Protein AF-A0A3A0D5D1-F1 (afdb_monomer_lite)

Structure (mmCIF, N/CA/C/O backbone):
data_AF-A0A3A0D5D1-F1
#
_entry.id   AF-A0A3A0D5D1-F1
#
loop_
_atom_site.group_PDB
_atom_site.id
_atom_site.type_symbol
_atom_site.label_atom_id
_atom_site.label_alt_id
_atom_site.label_comp_id
_atom_site.label_asym_id
_atom_site.label_entity_id
_atom_site.label_seq_id
_atom_site.pdbx_PDB_ins_code
_atom_site.Cartn_x
_atom_site.Cartn_y
_atom_site.Cartn_z
_atom_site.occupancy
_atom_site.B_iso_or_equiv
_atom_site.auth_seq_id
_atom_site.auth_comp_id
_atom_site.auth_asym_id
_atom_site.auth_atom_id
_atom_site.pdbx_PDB_model_num
ATOM 1 N N . MET A 1 1 ? -32.807 -71.025 58.207 1.00 35.06 1 MET A N 1
ATOM 2 C CA . MET A 1 1 ? -32.042 -72.296 58.115 1.00 35.06 1 MET A CA 1
ATOM 3 C C . MET A 1 1 ? -31.018 -72.119 57.003 1.00 35.06 1 MET A C 1
ATOM 5 O O . MET A 1 1 ? -31.406 -71.602 55.977 1.00 35.06 1 MET A O 1
ATOM 9 N N . CYS A 1 2 ? -29.731 -72.430 57.099 1.00 34.12 2 CYS A N 1
ATOM 10 C CA . CYS A 1 2 ? -28.976 -73.238 58.042 1.00 34.12 2 CYS A CA 1
ATOM 11 C C . CYS A 1 2 ? -27.513 -72.747 58.019 1.00 34.12 2 CYS A C 1
ATOM 13 O O . CYS A 1 2 ? -26.988 -72.375 56.976 1.00 34.12 2 CYS A O 1
ATOM 15 N N . ASN A 1 3 ? -26.901 -72.745 59.196 1.00 42.12 3 ASN A N 1
ATOM 16 C CA . ASN A 1 3 ? -25.499 -72.467 59.485 1.00 42.12 3 ASN A CA 1
ATOM 17 C C . ASN A 1 3 ? -24.625 -73.702 59.179 1.00 42.12 3 ASN A C 1
ATOM 19 O O . ASN A 1 3 ? -25.079 -74.820 59.421 1.00 42.12 3 ASN A O 1
ATOM 23 N N . ARG A 1 4 ? -23.371 -73.507 58.748 1.00 41.94 4 ARG A N 1
ATOM 24 C CA . ARG A 1 4 ? -22.196 -74.383 59.000 1.00 41.94 4 ARG A CA 1
ATOM 25 C C . ARG A 1 4 ? -20.973 -73.728 58.336 1.00 41.94 4 ARG A C 1
ATOM 27 O O . ARG A 1 4 ? -21.008 -73.488 57.140 1.00 41.94 4 ARG A O 1
ATOM 34 N N . ARG A 1 5 ? -20.003 -73.158 59.063 1.00 40.53 5 ARG A N 1
ATOM 35 C CA . ARG A 1 5 ? -18.904 -73.738 59.875 1.00 40.53 5 ARG A CA 1
ATOM 36 C C . ARG A 1 5 ? -17.971 -74.707 59.138 1.00 40.53 5 ARG A C 1
ATOM 38 O O . ARG A 1 5 ? -18.432 -75.681 58.558 1.00 40.53 5 ARG A O 1
ATOM 45 N N . ALA A 1 6 ? -16.686 -74.483 59.442 1.00 41.81 6 ALA A N 1
ATOM 46 C CA . ALA A 1 6 ? -15.499 -75.324 59.264 1.00 41.81 6 ALA A CA 1
ATOM 47 C C . ALA A 1 6 ? -14.981 -75.391 57.822 1.00 41.81 6 ALA A C 1
ATOM 49 O O . ALA A 1 6 ? -15.751 -75.485 56.885 1.00 41.81 6 ALA A O 1
ATOM 50 N N . GLY A 1 7 ? -13.686 -75.339 57.550 1.00 33.25 7 GLY A N 1
ATOM 51 C CA . GLY A 1 7 ? -12.498 -75.474 58.38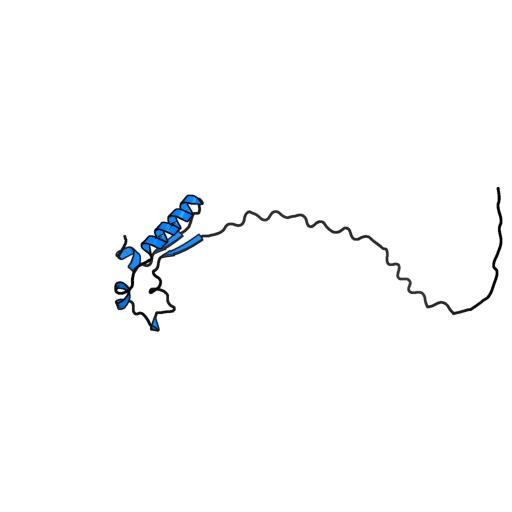4 1.00 33.25 7 GLY A CA 1
ATOM 52 C C . GLY A 1 7 ? -11.384 -75.899 57.425 1.00 33.25 7 GLY A C 1
ATOM 53 O O . GLY A 1 7 ? -11.642 -76.651 56.492 1.00 33.25 7 GLY A O 1
ATOM 54 N N . GLY A 1 8 ? -10.171 -75.390 57.599 1.00 37.22 8 GLY A N 1
ATOM 55 C CA . GLY A 1 8 ? -9.065 -75.702 56.697 1.00 37.22 8 GLY A CA 1
ATOM 56 C C . GLY A 1 8 ? -7.757 -75.225 57.290 1.00 37.22 8 GLY A C 1
ATOM 57 O O . GLY A 1 8 ? -7.289 -74.137 56.984 1.00 37.22 8 GLY A O 1
ATOM 58 N N . MET A 1 9 ? -7.243 -76.024 58.217 1.00 36.59 9 MET A N 1
ATOM 59 C CA . MET A 1 9 ? -5.972 -75.846 58.902 1.00 36.59 9 MET A CA 1
ATOM 60 C C . MET A 1 9 ? -4.824 -76.416 58.051 1.00 36.59 9 MET A C 1
ATOM 62 O O . MET A 1 9 ? -4.970 -77.506 57.509 1.00 36.59 9 MET A O 1
ATOM 66 N N . ALA A 1 10 ? -3.684 -75.708 58.085 1.00 40.97 10 ALA A N 1
ATOM 67 C CA . ALA A 1 10 ? -2.305 -76.132 57.786 1.00 40.97 10 ALA A CA 1
ATOM 68 C C . ALA A 1 10 ? -1.954 -76.366 56.294 1.00 40.97 10 ALA A C 1
ATOM 70 O O . ALA A 1 10 ? -2.703 -76.978 55.551 1.00 40.97 10 ALA A O 1
ATOM 71 N N . LEU A 1 11 ? -0.820 -75.884 55.771 1.00 46.69 11 LEU A N 1
ATOM 72 C CA . LEU A 1 11 ? 0.542 -76.220 56.204 1.00 46.69 11 LEU A CA 1
ATOM 73 C C . LEU A 1 11 ? 1.581 -75.106 55.911 1.00 46.69 11 LEU A C 1
ATOM 75 O O . LEU A 1 11 ? 1.326 -74.214 55.102 1.00 46.69 11 LEU A O 1
ATOM 79 N N . PRO A 1 12 ? 2.751 -75.154 56.580 1.00 38.16 12 PRO A N 1
ATOM 80 C CA . PRO A 1 12 ? 3.696 -74.054 56.691 1.00 38.16 12 PRO A CA 1
ATOM 81 C C . PRO A 1 12 ? 4.718 -74.057 55.549 1.00 38.16 12 PRO A C 1
ATOM 83 O O . PRO A 1 12 ? 5.460 -75.015 55.356 1.00 38.16 12 PRO A O 1
ATOM 86 N N . GLY A 1 13 ? 4.799 -72.941 54.832 1.00 41.62 13 GLY A N 1
ATOM 87 C CA . GLY A 1 13 ? 5.926 -72.598 53.972 1.00 41.62 13 GLY A CA 1
ATOM 88 C C . GLY A 1 13 ? 6.526 -71.296 54.477 1.00 41.62 13 GLY A C 1
ATOM 89 O O . GLY A 1 13 ? 6.071 -70.219 54.106 1.00 41.62 13 GLY A O 1
ATOM 90 N N . ALA A 1 14 ? 7.497 -71.393 55.382 1.00 46.09 14 ALA A N 1
ATOM 91 C CA . ALA A 1 14 ? 8.236 -70.243 55.876 1.00 46.09 14 ALA A CA 1
ATOM 92 C C . ALA A 1 14 ? 9.131 -69.687 54.755 1.00 46.09 14 ALA A C 1
ATOM 94 O O . ALA A 1 14 ? 10.186 -70.244 54.465 1.00 46.09 14 ALA A O 1
ATOM 95 N N . PHE A 1 15 ? 8.715 -68.577 54.145 1.00 46.78 15 PHE A N 1
ATOM 96 C CA . PHE A 1 15 ? 9.632 -67.638 53.504 1.00 46.78 15 PHE A CA 1
ATOM 97 C C . PHE A 1 15 ? 9.914 -66.503 54.499 1.00 46.78 15 PHE A C 1
ATOM 99 O O . PHE A 1 15 ? 8.966 -65.974 55.086 1.00 46.78 15 PHE A O 1
ATOM 106 N N . PRO A 1 16 ? 11.183 -66.128 54.736 1.00 56.34 16 PRO A N 1
ATOM 107 C CA . PRO A 1 16 ? 11.500 -65.015 55.620 1.00 56.34 16 PRO A CA 1
ATOM 108 C C . PRO A 1 16 ? 10.917 -63.705 55.054 1.00 56.34 16 PRO A C 1
ATOM 110 O O . PRO A 1 16 ? 10.948 -63.503 53.836 1.00 56.34 16 PRO A O 1
ATOM 113 N N . PRO A 1 17 ? 10.385 -62.810 55.908 1.00 52.22 17 PRO A N 1
ATOM 114 C CA . PRO A 1 17 ? 9.779 -61.565 55.458 1.00 52.22 17 PRO A CA 1
ATOM 115 C C . PRO A 1 17 ? 10.824 -60.665 54.792 1.00 52.22 17 PRO A C 1
ATOM 117 O O . PRO A 1 17 ? 11.917 -60.443 55.322 1.00 52.22 17 PRO A O 1
ATOM 120 N N . ALA A 1 18 ? 10.470 -60.135 53.620 1.00 52.16 18 ALA A N 1
ATOM 121 C CA . ALA A 1 18 ? 11.217 -59.070 52.971 1.00 52.16 18 ALA A CA 1
ATOM 122 C C . ALA A 1 18 ? 11.336 -57.879 53.936 1.00 52.16 18 ALA A C 1
ATOM 124 O O . ALA A 1 18 ? 10.356 -57.488 54.573 1.00 52.16 18 ALA A O 1
ATOM 125 N N . ARG A 1 19 ? 12.555 -57.340 54.065 1.00 49.12 19 ARG A N 1
ATOM 126 C CA . ARG A 1 19 ? 12.868 -56.186 54.919 1.00 49.12 19 ARG A CA 1
ATOM 127 C C . ARG A 1 19 ? 11.856 -55.066 54.694 1.00 49.12 19 ARG A C 1
ATOM 129 O O . ARG A 1 19 ? 11.600 -54.688 53.552 1.00 49.12 19 ARG A O 1
ATOM 136 N N . GLY A 1 20 ? 11.335 -54.548 55.805 1.00 38.97 20 GLY A N 1
ATOM 137 C CA . GLY A 1 20 ? 10.419 -53.419 55.842 1.00 38.97 20 GLY A CA 1
ATOM 138 C C . GLY A 1 20 ? 10.980 -52.231 55.074 1.00 38.97 20 GLY A C 1
ATOM 139 O O . GLY A 1 20 ? 12.043 -51.702 55.396 1.00 38.97 20 GLY A O 1
ATOM 140 N N . PHE A 1 21 ? 10.249 -51.837 54.040 1.00 43.81 21 PHE A N 1
ATOM 141 C CA . PHE A 1 21 ? 10.294 -50.489 53.515 1.00 43.81 21 PHE A CA 1
ATOM 142 C C . PHE A 1 21 ? 9.097 -49.785 54.155 1.00 43.81 21 PHE A C 1
ATOM 144 O O . PHE A 1 21 ? 7.962 -49.985 53.722 1.00 43.81 21 PHE A O 1
ATOM 151 N N . ASP A 1 22 ? 9.340 -49.015 55.218 1.00 51.00 22 ASP A N 1
ATOM 152 C CA . ASP A 1 22 ? 8.348 -48.147 55.868 1.00 51.00 22 ASP A CA 1
ATOM 153 C C . ASP A 1 22 ? 8.045 -46.951 54.949 1.00 51.00 22 ASP A C 1
ATOM 155 O O . ASP A 1 22 ? 8.366 -45.797 55.217 1.00 51.00 22 ASP A O 1
ATOM 159 N N . GLY A 1 23 ? 7.478 -47.254 53.783 1.00 41.72 23 GLY A N 1
ATOM 160 C CA . GLY A 1 23 ? 7.066 -46.303 52.765 1.00 41.72 23 GLY A CA 1
ATOM 161 C C . GLY A 1 23 ? 5.557 -46.152 52.789 1.00 41.72 23 GLY A C 1
ATOM 162 O O . GLY A 1 23 ? 4.871 -46.637 51.891 1.00 41.72 23 GLY A O 1
ATOM 163 N N . GLY A 1 24 ? 5.033 -45.492 53.822 1.00 41.19 24 GLY A N 1
ATOM 164 C CA . GLY A 1 24 ? 3.643 -45.052 53.869 1.00 41.19 24 GLY A CA 1
ATOM 165 C C . GLY A 1 24 ? 3.372 -44.014 52.780 1.00 41.19 24 GLY A C 1
ATOM 166 O O . GLY A 1 24 ? 3.400 -42.815 53.042 1.00 41.19 24 GLY A O 1
ATOM 167 N N . TYR A 1 25 ? 3.099 -44.457 51.552 1.00 44.59 25 TYR A N 1
ATOM 168 C CA . TYR A 1 25 ? 2.502 -43.595 50.537 1.00 44.59 25 TYR A CA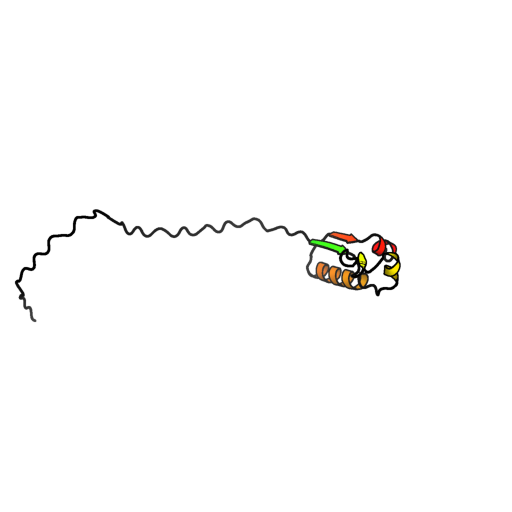 1
ATOM 169 C C . TYR A 1 25 ? 1.045 -43.358 50.920 1.00 44.59 25 TYR A C 1
ATOM 171 O O . TYR A 1 25 ? 0.141 -44.112 50.560 1.00 44.59 25 TYR A O 1
ATOM 179 N N . ALA A 1 26 ? 0.823 -42.290 51.683 1.00 52.94 26 ALA A N 1
ATOM 180 C CA . ALA A 1 26 ? -0.489 -41.693 51.819 1.00 52.94 26 ALA A CA 1
ATOM 181 C C . ALA A 1 26 ? -1.027 -41.410 50.407 1.00 52.94 26 ALA A C 1
ATOM 183 O O . ALA A 1 26 ? -0.495 -40.566 49.685 1.00 52.94 26 ALA A O 1
ATOM 184 N N . MET A 1 27 ? -2.090 -42.115 50.012 1.00 51.00 27 MET A N 1
ATOM 185 C CA . MET A 1 27 ? -2.926 -41.766 48.862 1.00 51.00 27 MET A CA 1
ATOM 186 C C . MET A 1 27 ? -3.681 -40.470 49.182 1.00 51.00 27 MET A C 1
ATOM 188 O O . MET A 1 27 ? -4.887 -40.451 49.408 1.00 51.00 27 MET A O 1
ATOM 192 N N . GLY A 1 28 ? -2.946 -39.361 49.242 1.00 47.94 28 GLY A N 1
ATOM 193 C CA . GLY A 1 28 ? -3.511 -38.029 49.185 1.00 47.94 28 GLY A CA 1
ATOM 194 C C . GLY A 1 28 ? -3.923 -37.778 47.746 1.00 47.94 28 GLY A C 1
ATOM 195 O O . GLY A 1 28 ? -3.073 -37.538 46.889 1.00 47.94 28 GLY A O 1
ATOM 196 N N . ALA A 1 29 ? -5.223 -37.851 47.461 1.00 60.41 29 ALA A N 1
ATOM 197 C CA . ALA A 1 29 ? -5.767 -37.334 46.217 1.00 60.41 29 ALA A CA 1
ATOM 198 C C . ALA A 1 29 ? -5.380 -35.851 46.121 1.00 60.41 29 ALA A C 1
ATOM 200 O O . ALA A 1 29 ? -5.964 -34.998 46.789 1.00 60.41 29 ALA A O 1
ATOM 201 N N . SER A 1 30 ? -4.343 -35.556 45.333 1.00 58.94 30 SER A N 1
ATOM 202 C CA . SER A 1 30 ? -3.917 -34.190 45.055 1.00 58.94 30 SER A CA 1
ATOM 203 C C . SER A 1 30 ? -5.126 -33.442 44.493 1.00 58.94 30 SER A C 1
ATOM 205 O O . SER A 1 30 ? -5.671 -33.871 43.465 1.00 58.94 30 SER A O 1
ATOM 207 N N . PRO A 1 31 ? -5.600 -32.359 45.136 1.00 58.84 31 PRO A N 1
ATOM 208 C CA . PRO A 1 31 ? -6.660 -31.561 44.561 1.00 58.84 31 PRO A CA 1
ATOM 209 C C . PRO A 1 31 ? -6.108 -31.034 43.245 1.00 58.84 31 PRO A C 1
ATOM 211 O O . PRO A 1 31 ? -5.154 -30.252 43.239 1.00 58.84 31 PRO A O 1
ATOM 214 N N . ARG A 1 32 ? -6.676 -31.474 42.115 1.00 67.56 32 ARG A N 1
ATOM 215 C CA . ARG A 1 32 ? -6.393 -30.841 40.828 1.00 67.56 32 ARG A CA 1
ATOM 216 C C . ARG A 1 32 ? -6.746 -29.373 41.009 1.00 67.56 32 ARG A C 1
ATOM 218 O O . ARG A 1 32 ? -7.926 -29.025 41.032 1.00 67.56 32 ARG A O 1
ATOM 225 N N . ARG A 1 33 ? -5.731 -28.520 41.186 1.00 69.12 33 ARG A N 1
ATOM 226 C CA . ARG A 1 33 ? -5.888 -27.068 41.177 1.00 69.12 33 ARG A CA 1
ATOM 227 C C . ARG A 1 33 ? -6.597 -26.751 39.871 1.00 69.12 33 ARG A C 1
ATOM 229 O O . ARG A 1 33 ? -5.989 -26.811 38.804 1.00 69.12 33 ARG A O 1
ATOM 236 N N . ARG A 1 34 ? -7.894 -26.445 39.944 1.00 69.94 34 ARG A N 1
ATOM 237 C CA . ARG A 1 34 ? -8.579 -25.758 38.857 1.00 69.94 34 ARG A CA 1
ATOM 238 C C . ARG A 1 34 ? -7.809 -24.460 38.701 1.00 69.94 34 ARG A C 1
ATOM 240 O O . ARG A 1 34 ? -7.855 -23.604 39.581 1.00 69.94 34 ARG A O 1
ATOM 247 N N . ARG A 1 35 ? -6.998 -24.377 37.646 1.00 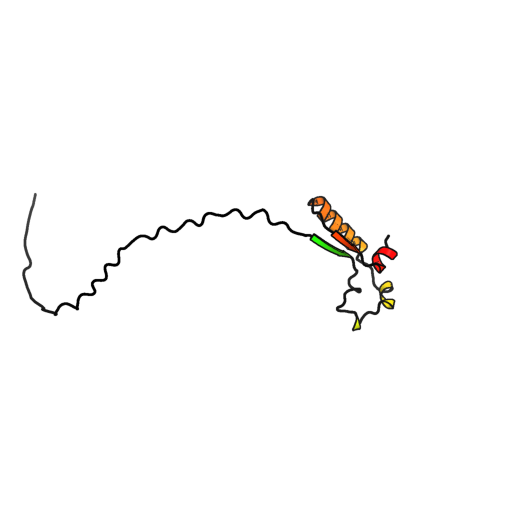70.38 35 ARG A N 1
ATOM 248 C CA . ARG A 1 35 ? -6.323 -23.141 37.273 1.00 70.38 35 ARG A CA 1
ATOM 249 C C . ARG A 1 35 ? -7.441 -22.113 37.151 1.00 70.38 35 ARG A C 1
ATOM 251 O O . ARG A 1 35 ? -8.341 -22.295 36.333 1.00 70.38 35 ARG A O 1
ATOM 258 N N . ALA A 1 36 ? -7.435 -21.108 38.021 1.00 72.69 36 ALA A N 1
ATOM 259 C CA . ALA A 1 36 ? -8.306 -19.965 37.838 1.00 72.69 36 ALA A CA 1
ATOM 260 C C . ALA A 1 36 ? -8.046 -19.456 36.416 1.00 72.69 36 ALA A C 1
ATOM 262 O O . ALA A 1 36 ? -6.892 -19.219 36.051 1.00 72.69 36 ALA A O 1
ATOM 263 N N . ILE A 1 37 ? -9.093 -19.381 35.594 1.00 74.69 37 ILE A N 1
ATOM 264 C CA . ILE A 1 37 ? -8.999 -18.731 34.292 1.00 74.69 37 ILE A CA 1
ATOM 265 C C . ILE A 1 37 ? -8.802 -17.254 34.612 1.00 74.69 37 ILE A C 1
ATOM 267 O O . ILE A 1 37 ? -9.754 -16.534 34.906 1.00 74.69 37 ILE A O 1
ATOM 271 N N . VAL A 1 38 ? -7.545 -16.820 34.637 1.00 77.12 38 VAL A N 1
ATOM 272 C CA . VAL A 1 38 ? -7.221 -15.401 34.662 1.00 77.12 38 VAL A CA 1
ATOM 273 C C . VAL A 1 38 ? -7.693 -14.868 33.318 1.00 77.12 38 VAL A C 1
ATOM 275 O O . VAL A 1 38 ? -7.166 -15.256 32.276 1.00 77.12 38 VAL A O 1
ATOM 278 N N . ARG A 1 39 ? -8.744 -14.044 33.323 1.00 78.56 39 ARG A N 1
ATOM 279 C CA . ARG A 1 39 ? -9.153 -13.325 32.117 1.00 78.56 39 ARG A CA 1
ATOM 280 C C . ARG A 1 39 ? -8.032 -12.343 31.803 1.00 78.56 39 ARG A C 1
ATOM 282 O O . ARG A 1 39 ? -7.901 -11.334 32.491 1.00 78.56 39 ARG A O 1
ATOM 289 N N . SER A 1 40 ? -7.207 -12.663 30.809 1.00 82.31 40 SER A N 1
ATOM 290 C CA . SER A 1 40 ? -6.274 -11.685 30.262 1.00 82.31 40 SER A CA 1
ATOM 291 C C . SER A 1 40 ? -7.065 -10.469 29.778 1.00 82.31 40 SER A C 1
ATOM 293 O O . SER A 1 40 ? -8.199 -10.633 29.304 1.00 82.31 40 SER A O 1
ATOM 295 N N . PRO A 1 41 ? -6.503 -9.255 29.903 1.00 85.31 41 PRO A N 1
ATOM 296 C CA . PRO A 1 41 ? -7.108 -8.087 29.287 1.00 85.31 41 PRO A CA 1
ATOM 297 C C . PRO A 1 41 ? -7.334 -8.361 27.791 1.00 85.31 41 PRO A C 1
ATOM 299 O O . PRO A 1 41 ? -6.594 -9.153 27.196 1.00 85.31 41 PRO A O 1
ATOM 302 N N . PRO A 1 42 ? -8.370 -7.760 27.184 1.00 86.81 42 PRO A N 1
ATOM 303 C CA . PRO A 1 42 ? -8.625 -7.932 25.762 1.00 86.81 42 PRO A CA 1
ATOM 304 C C . PRO A 1 42 ? -7.361 -7.583 24.969 1.00 86.81 42 PRO A C 1
ATOM 306 O O . PRO A 1 42 ? -6.780 -6.514 25.156 1.00 86.81 42 PRO A O 1
ATOM 309 N N . MET A 1 43 ? -6.920 -8.510 24.116 1.00 87.56 43 MET A N 1
ATOM 310 C CA . MET A 1 43 ? -5.755 -8.302 23.260 1.00 87.56 43 MET A CA 1
ATOM 311 C C . MET A 1 43 ? -6.045 -7.164 22.283 1.00 87.56 43 MET A C 1
ATOM 313 O O . MET A 1 43 ? -7.016 -7.223 21.527 1.00 87.56 43 MET A O 1
ATOM 317 N N . ILE A 1 44 ? -5.201 -6.136 22.301 1.00 91.69 44 ILE A N 1
ATOM 318 C CA . ILE A 1 44 ? -5.269 -5.031 21.347 1.00 91.69 44 ILE A CA 1
ATOM 319 C C . ILE A 1 44 ? -4.423 -5.417 20.136 1.00 91.69 44 ILE A C 1
ATOM 321 O O . ILE A 1 44 ? -3.227 -5.665 20.271 1.00 91.69 44 ILE A O 1
ATOM 325 N N . ASN A 1 45 ? -5.048 -5.454 18.961 1.00 92.69 45 ASN A N 1
ATOM 326 C CA . ASN A 1 45 ? -4.366 -5.693 17.692 1.00 92.69 45 ASN A CA 1
ATOM 327 C C . ASN A 1 45 ? -4.141 -4.362 16.965 1.00 92.69 45 ASN A C 1
ATOM 329 O O . ASN A 1 45 ? -5.010 -3.489 16.995 1.00 92.69 45 ASN A O 1
ATOM 333 N N . ALA A 1 46 ? -3.005 -4.230 16.282 1.00 95.81 46 ALA A N 1
ATOM 334 C CA . ALA A 1 46 ? -2.736 -3.138 15.353 1.00 95.81 46 ALA A CA 1
ATOM 335 C C . ALA A 1 46 ? -2.869 -3.647 13.912 1.00 95.81 46 ALA A C 1
ATOM 337 O O . ALA A 1 46 ? -2.445 -4.761 13.608 1.00 95.81 46 ALA A O 1
ATOM 338 N N . PHE A 1 47 ? -3.458 -2.832 13.038 1.00 97.38 47 PHE A N 1
ATOM 339 C CA . PHE A 1 47 ? -3.598 -3.133 11.617 1.00 97.38 47 PHE A CA 1
ATOM 340 C C . PHE A 1 47 ? -2.985 -1.997 10.801 1.00 97.38 47 PHE A C 1
ATOM 342 O O . PHE A 1 47 ? -3.403 -0.843 10.915 1.00 97.38 47 PHE A O 1
ATOM 349 N N . THR A 1 48 ? -1.974 -2.326 10.006 1.00 97.81 48 THR A N 1
ATOM 350 C CA . THR A 1 48 ? -1.274 -1.384 9.133 1.00 97.81 48 THR A CA 1
ATOM 351 C C . THR A 1 48 ? -1.129 -1.981 7.746 1.00 97.81 48 THR A C 1
ATOM 353 O O . THR A 1 48 ? -0.980 -3.196 7.613 1.00 97.81 48 THR A O 1
ATOM 356 N N . VAL A 1 49 ? -1.156 -1.130 6.727 1.00 97.44 49 VAL A N 1
ATOM 357 C CA . VAL A 1 49 ? -1.065 -1.524 5.320 1.00 97.44 49 VAL A CA 1
ATOM 358 C C . VAL A 1 49 ? -0.021 -0.651 4.641 1.00 97.44 49 VAL A C 1
ATOM 360 O O . VAL A 1 49 ? -0.081 0.570 4.779 1.00 97.44 49 VAL A O 1
ATOM 363 N N . ASP A 1 50 ? 0.909 -1.268 3.920 1.00 95.94 50 ASP A N 1
ATOM 364 C CA . ASP A 1 50 ? 1.757 -0.569 2.955 1.00 95.94 50 ASP A CA 1
ATOM 365 C C . ASP A 1 50 ? 1.067 -0.601 1.586 1.00 95.94 50 ASP A C 1
ATOM 367 O O . ASP A 1 50 ? 0.575 -1.647 1.155 1.00 95.94 50 ASP A O 1
ATOM 371 N N . VAL A 1 51 ? 0.931 0.557 0.951 1.00 96.69 51 VAL A N 1
ATOM 372 C CA . VAL A 1 51 ? 0.183 0.740 -0.293 1.00 96.69 51 VAL A CA 1
ATOM 373 C C . VAL A 1 51 ? 1.181 0.951 -1.421 1.00 96.69 51 VAL A C 1
ATOM 375 O O . VAL A 1 51 ? 1.619 2.070 -1.706 1.00 96.69 51 VAL A O 1
ATOM 378 N N . GLU A 1 52 ? 1.499 -0.166 -2.062 1.00 95.00 52 GLU A N 1
ATOM 379 C CA . GLU A 1 52 ? 2.426 -0.302 -3.179 1.00 95.00 52 GLU A CA 1
ATOM 380 C C . GLU A 1 52 ? 1.904 -1.345 -4.187 1.00 95.00 52 GLU A C 1
ATOM 382 O O . GLU A 1 52 ? 1.080 -2.207 -3.867 1.00 95.00 52 GLU A O 1
ATOM 387 N N . ASP A 1 53 ? 2.351 -1.247 -5.436 1.00 93.25 53 ASP A N 1
ATOM 388 C CA . ASP A 1 53 ? 2.070 -2.222 -6.487 1.00 93.25 53 ASP A CA 1
ATOM 389 C C . ASP A 1 53 ? 3.071 -3.389 -6.457 1.00 93.25 53 ASP A C 1
ATOM 391 O O . ASP A 1 53 ? 4.209 -3.273 -6.011 1.00 93.25 53 ASP A O 1
ATOM 395 N N . TYR A 1 54 ? 2.670 -4.531 -7.017 1.00 89.94 54 TYR A N 1
ATOM 396 C CA . TYR A 1 54 ? 3.438 -5.785 -6.965 1.00 89.94 54 TYR A CA 1
ATOM 397 C C . TYR A 1 54 ? 4.840 -5.723 -7.599 1.00 89.94 54 TYR A C 1
ATOM 399 O O . TYR A 1 54 ? 5.664 -6.591 -7.331 1.00 89.94 54 TYR A O 1
ATOM 407 N N . PHE A 1 55 ? 5.101 -4.749 -8.471 1.00 89.56 55 PHE A N 1
ATOM 408 C CA . PHE A 1 55 ? 6.400 -4.532 -9.120 1.00 89.56 55 PHE A CA 1
ATOM 409 C C . PHE A 1 55 ? 7.302 -3.556 -8.344 1.00 89.56 55 PHE A C 1
ATOM 411 O O . PHE A 1 55 ? 8.414 -3.271 -8.782 1.00 89.56 55 PHE A O 1
ATOM 418 N N . GLN A 1 56 ? 6.823 -3.020 -7.217 1.00 86.81 56 GLN A N 1
ATOM 419 C CA . GLN A 1 56 ? 7.558 -2.091 -6.352 1.00 86.81 56 GLN A CA 1
ATOM 420 C C . GLN A 1 56 ? 8.258 -2.806 -5.187 1.00 86.81 56 GLN A C 1
ATOM 422 O O . GLN A 1 56 ? 9.062 -2.185 -4.497 1.00 86.81 56 GLN A O 1
ATOM 427 N N . VAL A 1 57 ? 7.995 -4.105 -4.994 1.00 77.50 57 VAL A N 1
ATOM 428 C CA . VAL A 1 57 ? 8.561 -4.890 -3.890 1.00 77.50 57 VAL A CA 1
ATOM 429 C C . VAL A 1 57 ? 10.059 -5.138 -4.068 1.00 77.50 57 VAL A C 1
ATOM 431 O O . VAL A 1 57 ? 10.535 -5.474 -5.156 1.00 77.50 57 VAL A O 1
ATOM 434 N N . SER A 1 58 ? 10.793 -5.075 -2.956 1.00 62.16 58 SER A N 1
ATOM 435 C CA . SER A 1 58 ? 12.258 -5.169 -2.933 1.00 62.16 58 SER A CA 1
ATOM 436 C C . SER A 1 58 ? 12.821 -6.463 -3.523 1.00 62.16 58 SER A C 1
ATOM 438 O O . SER A 1 58 ? 13.939 -6.500 -4.023 1.00 62.16 58 SER A O 1
ATOM 440 N N . GLY A 1 59 ? 12.027 -7.539 -3.511 1.00 63.91 59 GLY A N 1
ATOM 441 C CA . GLY A 1 59 ? 12.407 -8.838 -4.072 1.00 63.91 59 GLY A CA 1
ATOM 442 C C . GLY A 1 59 ? 12.574 -8.863 -5.597 1.00 63.91 59 GLY A C 1
ATOM 443 O O . GLY A 1 59 ? 13.063 -9.861 -6.119 1.00 63.91 59 GLY A O 1
ATOM 444 N N . PHE A 1 60 ? 12.187 -7.796 -6.305 1.00 62.75 60 PHE A N 1
ATOM 445 C CA . PHE A 1 60 ? 12.393 -7.643 -7.749 1.00 62.75 60 PHE A CA 1
ATOM 446 C C . PHE A 1 60 ? 13.306 -6.467 -8.109 1.00 62.75 60 PHE A C 1
ATOM 448 O O . PHE A 1 60 ? 13.392 -6.129 -9.285 1.00 62.75 60 PHE A O 1
ATOM 455 N N . GLU A 1 61 ? 14.006 -5.853 -7.150 1.00 65.69 61 GLU A N 1
ATOM 456 C CA . GLU A 1 61 ? 14.877 -4.693 -7.418 1.00 65.69 61 GLU A CA 1
ATOM 457 C C . GLU A 1 61 ? 15.979 -4.994 -8.449 1.00 65.69 61 GLU A C 1
ATOM 459 O O . GLU A 1 61 ? 16.318 -4.124 -9.250 1.00 65.69 61 GLU A O 1
ATOM 464 N N . ASP A 1 62 ? 16.464 -6.239 -8.506 1.00 70.94 62 ASP A N 1
ATOM 465 C CA . ASP A 1 62 ? 17.443 -6.687 -9.508 1.00 70.94 62 ASP A CA 1
ATOM 466 C C . ASP A 1 62 ? 16.836 -6.895 -10.911 1.00 70.94 62 ASP A C 1
ATOM 468 O O . ASP A 1 62 ? 17.562 -6.959 -11.905 1.00 70.94 62 ASP A O 1
ATOM 472 N N . ALA A 1 63 ? 15.509 -7.025 -11.008 1.00 74.56 63 ALA A N 1
ATOM 473 C CA . ALA A 1 63 ? 14.790 -7.373 -12.236 1.00 74.56 63 ALA A CA 1
ATOM 474 C C . ALA A 1 63 ? 13.941 -6.224 -12.806 1.00 74.56 63 ALA A C 1
ATOM 476 O O . ALA A 1 63 ? 13.684 -6.199 -14.010 1.00 74.56 63 ALA A O 1
ATOM 477 N N . ILE A 1 64 ? 13.486 -5.295 -11.960 1.00 82.12 64 ILE A N 1
ATOM 478 C CA . ILE A 1 64 ? 12.588 -4.200 -12.328 1.00 82.12 64 ILE A CA 1
ATOM 479 C C . ILE A 1 64 ? 13.138 -2.895 -11.763 1.00 82.12 64 ILE A C 1
ATOM 481 O O . ILE A 1 64 ? 13.060 -2.620 -10.565 1.00 82.12 64 ILE A O 1
ATOM 485 N N . SER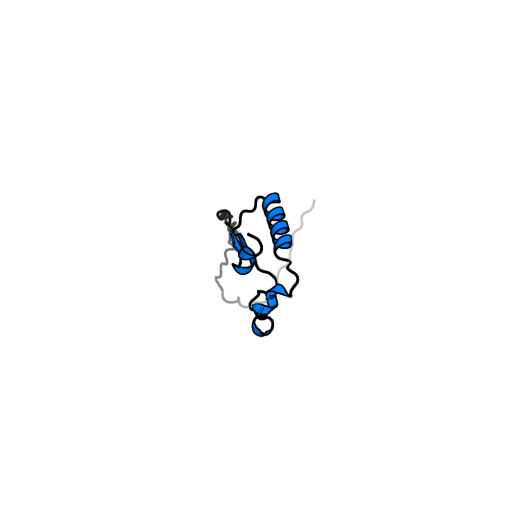 A 1 65 ? 13.647 -2.043 -12.648 1.00 86.19 65 SER A N 1
ATOM 486 C CA . SER A 1 65 ? 14.068 -0.706 -12.261 1.00 86.19 65 SER A CA 1
ATOM 487 C C . SER A 1 65 ? 12.863 0.214 -12.053 1.00 86.19 65 SER A C 1
ATOM 489 O O . SER A 1 65 ? 11.804 0.064 -12.669 1.00 86.19 65 SER A O 1
ATOM 491 N N . ARG A 1 66 ? 13.044 1.258 -11.236 1.00 87.00 66 ARG A N 1
ATOM 492 C CA . ARG A 1 66 ? 12.025 2.302 -11.024 1.00 87.00 66 ARG A CA 1
ATOM 493 C C . ARG A 1 66 ? 11.549 2.969 -12.314 1.00 87.00 66 ARG A C 1
ATOM 495 O O . ARG A 1 66 ? 10.412 3.426 -12.371 1.00 87.00 66 ARG A O 1
ATOM 502 N N . GLN A 1 67 ? 12.403 3.047 -13.339 1.00 88.25 67 GLN A N 1
ATOM 503 C CA . GLN A 1 67 ? 12.021 3.646 -14.621 1.00 88.25 67 GLN A CA 1
ATOM 504 C C . GLN A 1 67 ? 11.002 2.792 -15.382 1.00 88.25 67 GLN A C 1
ATOM 506 O O . GLN A 1 67 ? 10.243 3.344 -16.168 1.00 88.25 67 GLN A O 1
ATOM 511 N N . GLN A 1 68 ? 10.968 1.481 -15.129 1.00 89.62 68 GLN A N 1
ATOM 512 C CA . GLN A 1 68 ? 10.073 0.534 -15.797 1.00 89.62 68 GLN A CA 1
ATOM 513 C C . GLN A 1 68 ? 8.703 0.433 -15.117 1.00 89.62 68 GLN A C 1
ATOM 515 O O . GLN A 1 68 ? 7.783 -0.150 -15.674 1.00 89.62 68 GLN A O 1
ATOM 520 N N . TRP A 1 69 ? 8.529 0.995 -13.916 1.00 91.94 69 TRP A N 1
ATOM 521 C CA . TRP A 1 69 ? 7.259 0.953 -13.178 1.00 91.94 69 TRP A CA 1
ATOM 522 C C . TRP A 1 69 ? 6.025 1.400 -13.984 1.00 91.94 69 TRP A C 1
ATOM 524 O O . TRP A 1 69 ? 4.995 0.739 -13.868 1.00 91.94 69 TRP A O 1
ATOM 534 N N . PRO A 1 70 ? 6.080 2.461 -14.818 1.00 91.88 70 PRO A N 1
ATOM 535 C CA . PRO A 1 70 ? 4.935 2.867 -15.635 1.00 91.88 70 PRO A CA 1
ATOM 536 C C . PRO A 1 70 ? 4.493 1.832 -16.679 1.00 91.88 70 PRO A C 1
ATOM 538 O O . PRO A 1 70 ? 3.368 1.935 -17.165 1.00 91.88 70 PRO A O 1
ATOM 541 N N . ASP A 1 71 ? 5.348 0.864 -17.021 1.00 93.38 71 ASP A N 1
ATOM 542 C CA . ASP A 1 71 ? 5.088 -0.136 -18.063 1.00 93.38 71 ASP A CA 1
ATOM 543 C C . ASP A 1 71 ? 4.262 -1.325 -17.547 1.00 93.38 71 ASP A C 1
ATOM 545 O O . ASP A 1 71 ? 3.762 -2.140 -18.326 1.00 93.38 71 ASP A O 1
ATOM 549 N N . TYR A 1 72 ? 4.098 -1.435 -16.227 1.00 91.12 72 TYR A N 1
ATOM 550 C CA . TYR A 1 72 ? 3.341 -2.504 -15.589 1.00 91.12 72 TYR A CA 1
ATOM 551 C C . TYR A 1 72 ? 1.906 -2.072 -15.285 1.00 91.12 72 TYR A C 1
ATOM 553 O O . TYR A 1 72 ? 1.617 -0.924 -14.947 1.00 91.12 72 TYR A O 1
ATOM 561 N N . ALA A 1 73 ? 0.982 -3.028 -15.372 1.00 91.81 73 ALA A N 1
ATOM 562 C CA . ALA A 1 73 ? -0.420 -2.787 -15.061 1.00 91.81 73 ALA A CA 1
ATOM 563 C C . ALA A 1 73 ? -0.601 -2.509 -13.561 1.00 91.81 73 ALA A C 1
ATOM 565 O O . ALA A 1 73 ? -0.365 -3.389 -12.734 1.00 91.81 73 ALA A O 1
ATOM 566 N N . GLY A 1 74 ? -1.059 -1.305 -13.215 1.00 92.12 74 GLY A N 1
ATOM 567 C CA . GLY A 1 74 ? -1.373 -0.942 -11.834 1.00 92.12 74 GLY A CA 1
ATOM 568 C C . GLY A 1 74 ? -2.563 -1.736 -11.291 1.00 92.12 74 GLY A C 1
ATOM 569 O O . GLY A 1 74 ? -3.563 -1.929 -11.982 1.00 92.12 74 GLY A O 1
ATOM 570 N N . ARG A 1 75 ? -2.451 -2.201 -10.047 1.00 95.25 75 ARG A N 1
ATOM 571 C CA . ARG A 1 75 ? -3.506 -2.916 -9.304 1.00 95.25 75 ARG A CA 1
ATOM 572 C C . ARG A 1 75 ? -3.801 -2.273 -7.954 1.00 95.25 75 ARG A C 1
ATOM 574 O O . ARG A 1 75 ? -4.806 -2.607 -7.328 1.00 95.25 75 ARG A O 1
ATOM 581 N N . VAL A 1 76 ? -2.924 -1.376 -7.503 1.00 95.88 76 VAL A N 1
ATOM 582 C CA . VAL A 1 76 ? -2.976 -0.760 -6.178 1.00 95.88 76 VAL A CA 1
ATOM 583 C C . VAL A 1 76 ? -4.324 -0.097 -5.891 1.00 95.88 76 VAL A C 1
ATOM 585 O O . VAL A 1 76 ? -4.899 -0.360 -4.844 1.00 95.88 76 VAL A O 1
ATOM 588 N N . VAL A 1 77 ? -4.896 0.658 -6.836 1.00 96.31 77 VAL A N 1
ATOM 589 C CA . VAL A 1 77 ? -6.146 1.412 -6.618 1.00 96.31 77 VAL A CA 1
ATOM 590 C C . VAL A 1 77 ? -7.320 0.486 -6.291 1.00 96.31 77 VAL A C 1
ATOM 592 O O . VAL A 1 77 ? -7.909 0.597 -5.216 1.00 96.31 77 VAL A O 1
ATOM 595 N N . ASP A 1 78 ? -7.628 -0.463 -7.177 1.00 97.50 78 ASP A N 1
ATOM 596 C CA . ASP A 1 78 ? -8.768 -1.371 -7.001 1.00 97.50 78 ASP A CA 1
ATOM 597 C C . ASP A 1 78 ? -8.615 -2.242 -5.746 1.00 97.50 78 ASP A C 1
ATOM 599 O O . ASP A 1 78 ? -9.574 -2.470 -5.003 1.00 97.50 78 ASP A O 1
ATOM 603 N N . ASN A 1 79 ? -7.391 -2.701 -5.471 1.00 97.25 79 ASN A N 1
ATOM 604 C CA . ASN A 1 79 ? -7.100 -3.505 -4.289 1.00 97.25 79 ASN A CA 1
ATOM 605 C C . ASN A 1 79 ? -7.262 -2.699 -2.997 1.00 97.25 79 ASN A C 1
ATOM 607 O O . ASN A 1 79 ? -7.858 -3.195 -2.037 1.00 97.25 79 ASN A O 1
ATOM 611 N N . THR A 1 80 ? -6.764 -1.462 -2.967 1.00 97.81 80 THR A N 1
ATOM 612 C CA . THR A 1 80 ? -6.894 -0.575 -1.809 1.00 97.81 80 THR A CA 1
ATOM 613 C C . THR A 1 80 ? -8.355 -0.226 -1.552 1.00 97.81 80 THR A C 1
ATOM 615 O O . THR A 1 80 ? -8.793 -0.333 -0.408 1.00 97.81 80 THR A O 1
ATOM 618 N N . LEU A 1 81 ? -9.139 0.100 -2.587 1.00 98.00 81 LEU A N 1
ATOM 619 C CA . LEU A 1 81 ? -10.576 0.363 -2.446 1.00 98.00 81 LEU A CA 1
ATOM 620 C C . LEU A 1 81 ? -11.316 -0.843 -1.860 1.00 98.00 81 LEU A C 1
ATOM 622 O O . LEU A 1 81 ? -12.027 -0.714 -0.865 1.00 98.00 81 LEU A O 1
ATOM 626 N N . ARG A 1 82 ? -11.065 -2.042 -2.396 1.00 98.31 82 ARG A N 1
ATOM 627 C CA . ARG A 1 82 ? -11.663 -3.276 -1.874 1.00 98.31 82 ARG A CA 1
ATOM 628 C C . ARG A 1 82 ? -11.291 -3.532 -0.413 1.00 98.31 82 ARG A C 1
ATOM 630 O O . ARG A 1 82 ? -12.123 -4.005 0.361 1.00 98.31 82 ARG A O 1
ATOM 637 N N . LEU A 1 83 ? -10.046 -3.261 -0.026 1.00 98.00 83 LEU A N 1
ATOM 638 C CA . LEU A 1 83 ? -9.605 -3.430 1.357 1.00 98.00 83 LEU A CA 1
ATOM 639 C C . LEU A 1 83 ? -10.288 -2.424 2.291 1.00 98.00 83 LEU A C 1
ATOM 641 O O . LEU A 1 83 ? -10.754 -2.815 3.361 1.00 98.00 83 LEU A O 1
ATOM 645 N N . LEU A 1 84 ? -10.401 -1.161 1.875 1.00 98.19 84 LEU A N 1
ATOM 646 C CA . LEU A 1 84 ? -11.108 -0.121 2.623 1.00 98.19 84 LEU A CA 1
ATOM 647 C C . LEU A 1 84 ? -12.589 -0.468 2.815 1.00 98.19 84 LEU A C 1
ATOM 649 O O . LEU A 1 84 ? -13.100 -0.320 3.926 1.00 98.19 84 LEU A O 1
ATOM 653 N N . ASP A 1 85 ? -13.251 -1.011 1.791 1.00 98.56 85 ASP A N 1
ATOM 654 C CA . ASP A 1 85 ? -14.633 -1.491 1.893 1.00 98.56 85 ASP A CA 1
ATOM 655 C C . ASP A 1 85 ? -14.774 -2.596 2.944 1.00 98.56 85 ASP A C 1
ATOM 657 O O . ASP A 1 85 ? -15.665 -2.546 3.795 1.00 98.56 85 ASP A O 1
ATOM 661 N N . VAL A 1 86 ? -13.869 -3.581 2.937 1.00 98.44 86 VAL A N 1
ATOM 662 C CA . VAL A 1 86 ? -13.863 -4.661 3.935 1.00 98.44 86 VAL A CA 1
ATOM 663 C C . VAL A 1 86 ? -13.612 -4.109 5.340 1.00 98.44 86 VAL A C 1
ATOM 665 O O . VAL A 1 86 ? -14.298 -4.510 6.284 1.00 98.44 86 VAL A O 1
ATOM 668 N N . CYS A 1 87 ? -12.669 -3.177 5.500 1.00 98.12 87 CYS A N 1
ATOM 669 C CA . CYS A 1 87 ? -12.404 -2.530 6.784 1.00 98.12 87 CYS A CA 1
ATOM 670 C C . CYS A 1 87 ? -13.632 -1.765 7.291 1.00 98.12 87 CYS A C 1
ATOM 672 O O . CYS A 1 87 ? -14.015 -1.935 8.450 1.00 98.12 87 CYS A O 1
ATOM 674 N N . SER A 1 88 ? -14.286 -1.000 6.416 1.00 97.94 88 SER A N 1
ATOM 675 C CA . SER A 1 88 ? -15.502 -0.239 6.712 1.00 97.94 88 SER A CA 1
ATOM 676 C C . SER A 1 88 ? -16.646 -1.153 7.160 1.00 97.94 88 SER A C 1
ATOM 678 O O . SER A 1 88 ? -17.189 -0.981 8.253 1.00 97.94 88 SER A O 1
ATOM 680 N N . GLN A 1 89 ? -16.934 -2.212 6.395 1.00 98.50 89 GLN A N 1
ATOM 681 C CA . GLN A 1 89 ? -17.977 -3.198 6.715 1.00 98.50 89 GLN A CA 1
ATOM 682 C C . GLN A 1 89 ? -17.746 -3.912 8.054 1.00 98.50 89 GLN A C 1
ATOM 684 O O . GLN A 1 89 ? -18.693 -4.384 8.684 1.00 98.50 89 GLN A O 1
ATOM 689 N N . ARG A 1 90 ? -16.488 -4.030 8.488 1.00 97.56 90 ARG A N 1
ATOM 690 C CA . ARG A 1 90 ? -16.101 -4.720 9.726 1.00 97.56 90 ARG A CA 1
ATOM 691 C C . ARG A 1 90 ? -15.802 -3.770 10.887 1.00 97.56 90 ARG A C 1
ATOM 693 O O . ARG A 1 90 ? -15.481 -4.253 11.970 1.00 97.56 90 ARG A O 1
ATOM 700 N N . GLY A 1 91 ? -15.886 -2.453 10.686 1.00 96.81 91 GLY A N 1
ATOM 701 C CA . GLY A 1 91 ? -15.508 -1.458 11.693 1.00 96.81 91 GLY A CA 1
ATOM 702 C C . GLY A 1 91 ? -14.029 -1.526 12.098 1.00 96.81 91 GLY A C 1
ATOM 703 O O . GLY A 1 91 ? -13.677 -1.183 13.228 1.00 96.81 91 GLY A O 1
ATOM 704 N N . VAL A 1 92 ? -13.158 -2.005 11.205 1.00 97.06 92 VAL A N 1
ATOM 705 C CA . VAL A 1 92 ? -11.716 -2.115 11.450 1.00 97.06 92 VAL A CA 1
ATOM 706 C C . VAL A 1 92 ? -11.057 -0.776 11.155 1.00 97.06 92 VAL A C 1
ATOM 708 O O . VAL A 1 92 ? -11.217 -0.214 10.075 1.00 97.06 92 VAL A O 1
ATOM 711 N N . ARG A 1 93 ? -10.271 -0.287 12.113 1.00 95.88 93 ARG A N 1
ATOM 712 C CA . ARG A 1 93 ? -9.405 0.881 11.930 1.00 95.88 93 ARG A CA 1
ATOM 713 C C . ARG A 1 93 ? -7.985 0.412 11.656 1.00 95.88 93 ARG A C 1
ATOM 715 O O . A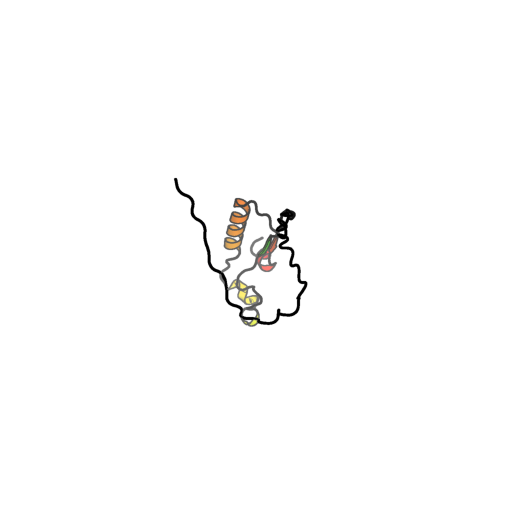RG A 1 93 ? -7.515 -0.517 12.309 1.00 95.88 93 ARG A O 1
ATOM 722 N N . GLY A 1 94 ? -7.308 1.088 10.740 1.00 96.44 94 GLY A N 1
ATOM 723 C CA . GLY A 1 94 ? -5.907 0.836 10.443 1.00 96.44 94 GLY A CA 1
ATOM 724 C C . GLY A 1 94 ? -5.211 2.064 9.882 1.00 96.44 94 GLY A C 1
ATOM 725 O O . GLY A 1 94 ? -5.862 3.052 9.541 1.00 96.44 94 GLY A O 1
ATOM 726 N N . THR A 1 95 ? -3.889 1.979 9.800 1.00 98.06 95 THR A N 1
ATOM 727 C CA . THR A 1 95 ? -3.034 3.024 9.229 1.00 98.06 95 THR A CA 1
ATOM 728 C C . THR A 1 95 ? -2.505 2.563 7.878 1.00 98.06 95 THR A C 1
ATOM 730 O O . THR A 1 95 ? -1.964 1.464 7.775 1.00 98.06 95 THR A O 1
ATOM 733 N N . PHE A 1 96 ? -2.649 3.403 6.857 1.00 97.94 96 PHE A N 1
ATOM 734 C CA . PHE A 1 96 ? -2.212 3.117 5.493 1.00 97.94 96 PHE A CA 1
ATOM 735 C C . PHE A 1 96 ? -1.019 4.011 5.166 1.00 97.94 96 PHE A C 1
ATOM 737 O O . PHE A 1 96 ? -1.125 5.236 5.226 1.00 97.94 96 PHE A O 1
ATOM 744 N N . PHE A 1 97 ? 0.114 3.399 4.852 1.00 97.56 97 PHE A N 1
ATOM 745 C CA . PHE A 1 97 ? 1.318 4.080 4.399 1.00 97.56 97 PHE A CA 1
ATOM 746 C C . PHE A 1 97 ? 1.348 3.990 2.882 1.00 97.56 97 PHE A C 1
ATOM 748 O O . PHE A 1 97 ? 1.323 2.895 2.341 1.00 97.56 97 PHE A O 1
ATOM 755 N N . VAL A 1 98 ? 1.317 5.127 2.193 1.00 96.69 98 VAL A N 1
ATOM 756 C CA . VAL A 1 98 ? 1.254 5.149 0.728 1.00 96.69 98 VAL A CA 1
ATOM 757 C C . VAL A 1 98 ? 2.623 5.474 0.169 1.00 96.69 98 VAL A C 1
ATOM 759 O O . VAL A 1 98 ? 3.208 6.502 0.523 1.00 96.69 98 VAL A O 1
ATOM 762 N N . LEU A 1 99 ? 3.124 4.621 -0.727 1.00 95.19 99 LEU A N 1
ATOM 763 C CA . LEU A 1 99 ? 4.372 4.888 -1.422 1.00 95.19 99 LEU A CA 1
ATOM 764 C C . LEU A 1 99 ? 4.257 6.217 -2.179 1.00 95.19 99 LEU A C 1
ATOM 766 O O . LEU A 1 99 ? 3.308 6.439 -2.930 1.00 95.19 99 LEU A O 1
ATOM 770 N N . GLY A 1 100 ? 5.255 7.094 -2.034 1.00 94.88 100 GLY A N 1
ATOM 771 C CA . GLY A 1 100 ? 5.220 8.435 -2.631 1.00 94.88 100 GLY A CA 1
ATOM 772 C C . GLY A 1 100 ? 4.967 8.435 -4.144 1.00 94.88 100 GLY A C 1
ATOM 773 O O . GLY A 1 100 ? 4.276 9.315 -4.645 1.00 94.88 100 GLY A O 1
ATOM 774 N N . TRP A 1 101 ? 5.455 7.419 -4.865 1.00 93.88 101 TRP A N 1
ATOM 775 C CA . TRP A 1 101 ? 5.167 7.246 -6.292 1.00 93.88 101 TRP A CA 1
ATOM 776 C C . TRP A 1 101 ? 3.677 6.993 -6.566 1.00 93.88 101 TRP A C 1
ATOM 778 O O . TRP A 1 101 ? 3.115 7.581 -7.487 1.00 93.88 101 TRP A O 1
ATOM 788 N N . VAL A 1 102 ? 3.026 6.156 -5.749 1.00 94.88 102 VAL A N 1
ATOM 789 C CA . VAL A 1 102 ? 1.583 5.885 -5.841 1.00 94.88 102 VAL A CA 1
ATOM 790 C C . VAL A 1 102 ? 0.798 7.152 -5.512 1.00 94.88 102 VAL A C 1
ATOM 792 O O . VAL A 1 102 ? -0.052 7.551 -6.302 1.00 94.88 102 VAL A O 1
ATOM 795 N N . ALA A 1 103 ? 1.139 7.836 -4.415 1.00 95.94 103 ALA A N 1
ATOM 796 C CA . ALA A 1 103 ? 0.466 9.065 -3.985 1.00 95.94 103 ALA A CA 1
ATOM 797 C C . ALA A 1 103 ? 0.564 10.206 -5.015 1.00 95.94 103 ALA A C 1
ATOM 799 O O . ALA A 1 103 ? -0.381 10.960 -5.203 1.00 95.94 103 ALA A O 1
ATOM 800 N N . GLN A 1 104 ? 1.693 10.333 -5.719 1.00 95.31 104 GLN A N 1
ATOM 801 C CA . GLN A 1 104 ? 1.847 11.331 -6.786 1.00 95.31 104 GLN A CA 1
ATOM 802 C C . GLN A 1 104 ? 0.955 11.043 -7.998 1.00 95.31 104 GLN A C 1
ATOM 804 O O . GLN A 1 104 ? 0.570 11.965 -8.715 1.00 95.31 104 GLN A O 1
ATOM 809 N N . ARG A 1 105 ? 0.662 9.766 -8.258 1.00 93.81 105 ARG A N 1
ATOM 810 C CA . ARG A 1 105 ? -0.104 9.324 -9.427 1.00 93.81 105 ARG A CA 1
ATOM 811 C C . ARG A 1 105 ? -1.606 9.257 -9.152 1.00 93.81 105 ARG A C 1
ATOM 813 O O . ARG A 1 105 ? -2.393 9.480 -10.067 1.00 93.81 105 ARG A O 1
ATOM 820 N N . TYR A 1 106 ? -1.974 8.982 -7.905 1.00 93.94 106 TYR A N 1
ATOM 821 C CA . TYR A 1 106 ? -3.346 8.895 -7.417 1.00 93.94 106 TYR A CA 1
ATOM 822 C C . TYR A 1 106 ? -3.465 9.695 -6.104 1.00 93.94 106 TYR A C 1
ATOM 824 O O . TYR A 1 106 ? -3.395 9.093 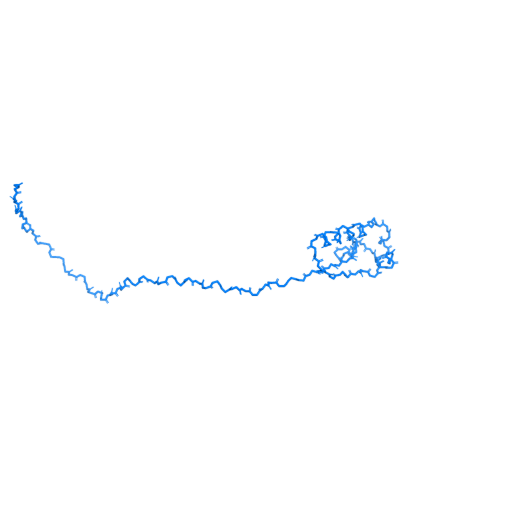-5.029 1.00 93.94 106 TYR A O 1
ATOM 832 N N . PRO A 1 107 ? -3.552 11.036 -6.187 1.00 87.88 107 PRO A N 1
ATOM 833 C CA . PRO A 1 107 ? -3.619 11.910 -5.016 1.00 87.88 107 PRO A CA 1
ATOM 834 C C . PRO A 1 107 ? -4.978 11.881 -4.307 1.00 87.88 107 PRO A C 1
ATOM 836 O O . PRO A 1 107 ? -6.009 11.653 -4.984 1.00 87.88 107 PRO A O 1
#

Foldseek 3Di:
DDDDDDDDDDDDDDDDDDDDPVDPPDPPPDPPPPPPPPPDDPDDDAAEEEQDFPLPDPVCCVPDPPVCVVVDDGDRPVVVVVVVVVCVVVVHDHYYHYDPVRVVVPD

Radius of gyration: 39.88 Å; chains: 1; bounding box: 50×88×78 Å

Sequence (107 aa):
MCNRRAGGMALPGAFPPARGFDGGYAMGASPRRRRAIVRSPPMINAFTVDVEDYFQVSGFEDAISRQQWPDYAGRVVDNTLRLLDVCSQRGVRGTFFVLGWVAQRYP

Secondary structure (DSSP, 8-state):
--------------PPPPPP-------------------PPPPPPP-EEEE--TTSSGGGTTT--GGGGGGSPP-HHHHHHHHHHHHHHHT---EEEEPHHHHHH--

pLDDT: mean 76.57, std 22.16, range [33.25, 98.56]